Protein AF-A0A956R068-F1 (afdb_monomer)

Radius of gyration: 19.35 Å; Cα contacts (8 Å, |Δi|>4): 48; chains: 1; bounding box: 43×30×54 Å

Secondary structure (DSSP, 8-state):
--TTS----TT----SS-----TTS-TT-TTSHHHHHHHHHHHHSS-PPPPPP---S------------PPPTT-

pLDDT: mean 79.35, std 16.69, range [50.31, 98.06]

Sequence (75 aa):
MNAEGKSDYFDGLPADCAADDDVFHQLGDAEEGMLAAALAFVEGGSCTAPAPMQSGLGVRAHQAVGDHVLPNPDA

Mean predicted aligned error: 12.92 Å

Foldseek 3Di:
DPPVPDDPQPVHDDDPADWDADPPDDPPPCPTTVNVQVVCCVVPVDRDDGDPDPPPDDDDPDDPPDPPDDDDPPD

Solvent-accessible surface area (backbone atoms only — not comparable to full-atom values): 5285 Å² total; per-residue (Å²): 103,53,99,86,68,51,70,89,55,85,90,54,78,86,70,94,57,72,58,53,84,39,89,88,43,57,92,87,38,69,84,14,39,47,54,32,47,51,52,48,25,73,76,68,74,47,78,58,78,54,77,78,75,78,89,77,70,89,79,71,85,76,77,82,88,72,86,78,75,76,80,70,94,87,122

Structure (mmCIF, N/CA/C/O backbone):
data_AF-A0A956R068-F1
#
_entry.id   AF-A0A956R068-F1
#
loop_
_atom_site.group_PDB
_atom_site.id
_atom_site.type_symbol
_atom_site.label_atom_id
_atom_site.label_alt_id
_atom_site.label_comp_id
_atom_site.label_asym_id
_atom_site.label_entity_id
_atom_site.label_seq_id
_atom_site.pdbx_PDB_ins_code
_atom_site.Cartn_x
_atom_site.Cartn_y
_atom_site.Cartn_z
_atom_site.occupancy
_atom_site.B_iso_or_equiv
_atom_site.auth_seq_id
_atom_site.auth_comp_id
_atom_site.auth_asym_id
_atom_site.auth_atom_id
_atom_site.pdbx_PDB_model_num
ATOM 1 N N . MET A 1 1 ? 11.760 -3.672 -18.221 1.00 84.94 1 MET A N 1
ATOM 2 C CA . MET A 1 1 ? 13.062 -3.950 -17.589 1.00 84.94 1 MET A CA 1
ATOM 3 C C . MET A 1 1 ? 13.313 -2.866 -16.551 1.00 84.94 1 MET A C 1
ATOM 5 O O . MET A 1 1 ? 13.153 -1.702 -16.896 1.00 84.94 1 MET A O 1
ATOM 9 N N . ASN A 1 2 ? 13.613 -3.221 -15.302 1.00 94.19 2 ASN A N 1
ATOM 10 C CA . ASN A 1 2 ? 14.026 -2.261 -14.271 1.00 94.19 2 ASN A CA 1
ATOM 11 C C . ASN A 1 2 ? 15.493 -1.812 -14.492 1.00 94.19 2 ASN A C 1
ATOM 13 O O . ASN A 1 2 ? 16.135 -2.241 -15.450 1.00 94.19 2 ASN A O 1
ATOM 17 N N . ALA A 1 3 ? 16.051 -0.980 -13.608 1.00 98.06 3 ALA A N 1
ATOM 18 C CA . ALA A 1 3 ? 17.441 -0.516 -13.732 1.00 98.06 3 ALA A CA 1
ATOM 19 C C . ALA A 1 3 ? 18.496 -1.648 -13.685 1.00 98.06 3 ALA A C 1
ATOM 21 O O . ALA A 1 3 ? 19.623 -1.452 -14.128 1.00 98.06 3 ALA A O 1
ATOM 22 N N . GLU A 1 4 ? 18.134 -2.829 -13.180 1.00 97.62 4 GLU A N 1
ATOM 23 C CA . GLU A 1 4 ? 19.020 -3.991 -13.039 1.00 97.62 4 GLU A CA 1
ATOM 24 C C . GLU A 1 4 ? 18.912 -5.000 -14.187 1.00 97.62 4 GLU A C 1
ATOM 26 O O . GLU A 1 4 ? 19.618 -6.005 -14.185 1.00 97.62 4 GLU A O 1
ATOM 31 N N . GLY A 1 5 ? 18.009 -4.806 -15.147 1.00 97.88 5 GLY A N 1
ATOM 32 C CA . GLY A 1 5 ? 17.813 -5.809 -16.193 1.00 97.88 5 GLY A CA 1
ATOM 33 C C . GLY A 1 5 ? 16.680 -6.795 -16.014 1.00 97.88 5 GLY A C 1
ATOM 34 O O . GLY A 1 5 ? 16.468 -7.623 -16.894 1.00 97.88 5 GLY A O 1
ATOM 35 N N . LYS A 1 6 ? 15.899 -6.674 -14.943 1.00 97.31 6 LYS A N 1
ATOM 36 C CA . LYS A 1 6 ? 14.850 -7.639 -14.615 1.00 97.31 6 LYS A CA 1
ATOM 37 C C . LYS A 1 6 ? 13.506 -7.238 -15.216 1.00 97.31 6 LYS A C 1
ATOM 39 O O . LYS A 1 6 ? 13.169 -6.051 -15.304 1.00 97.31 6 LYS A O 1
ATOM 44 N N . SER A 1 7 ? 12.742 -8.225 -15.664 1.00 95.94 7 SER A N 1
ATOM 45 C CA . SER A 1 7 ? 11.399 -8.047 -16.235 1.00 95.94 7 SER A CA 1
ATOM 46 C C . SER A 1 7 ? 10.475 -9.232 -15.967 1.00 95.94 7 SER A C 1
ATOM 48 O O . SER A 1 7 ? 9.395 -9.282 -16.532 1.00 95.94 7 SER A O 1
ATOM 50 N N . ASP A 1 8 ? 10.897 -10.173 -15.133 1.00 96.19 8 ASP A N 1
ATOM 51 C CA . ASP A 1 8 ? 10.305 -11.479 -14.836 1.00 96.19 8 ASP A CA 1
ATOM 52 C C . ASP A 1 8 ? 9.094 -11.425 -13.886 1.00 96.19 8 ASP A C 1
ATOM 54 O O . ASP A 1 8 ? 8.849 -12.344 -13.117 1.00 96.19 8 ASP A O 1
ATOM 58 N N . TYR A 1 9 ? 8.296 -10.357 -13.960 1.00 93.44 9 TYR A N 1
ATOM 59 C CA . TYR A 1 9 ? 7.174 -10.085 -13.048 1.00 93.44 9 TYR A CA 1
ATOM 60 C C . TYR A 1 9 ? 5.810 -10.560 -13.579 1.00 93.44 9 TYR A C 1
ATOM 62 O O . TYR A 1 9 ? 4.767 -10.081 -13.140 1.00 93.44 9 TYR A O 1
ATOM 70 N N . PHE A 1 10 ? 5.800 -11.447 -14.576 1.00 95.62 10 PHE A N 1
ATOM 71 C CA . PHE A 1 10 ? 4.590 -11.832 -15.317 1.00 95.62 10 PHE A CA 1
ATOM 72 C C . PHE A 1 10 ? 3.609 -12.664 -14.485 1.00 95.62 10 PHE A C 1
ATOM 74 O O . PHE A 1 10 ? 2.407 -12.603 -14.723 1.00 95.62 10 PHE A O 1
ATOM 81 N N . ASP A 1 11 ? 4.125 -13.387 -13.491 1.00 95.19 11 ASP A N 1
ATOM 82 C CA . ASP A 1 11 ? 3.337 -14.194 -12.554 1.00 95.19 11 ASP A CA 1
ATOM 83 C C . ASP A 1 11 ? 2.864 -13.381 -11.331 1.00 95.19 11 ASP A C 1
ATOM 85 O O . ASP A 1 11 ? 2.237 -13.917 -10.418 1.00 95.19 11 ASP A O 1
ATOM 89 N N . GLY A 1 12 ? 3.151 -12.074 -11.316 1.00 91.56 12 GLY A N 1
ATOM 90 C CA . GLY A 1 12 ? 2.869 -11.171 -10.207 1.00 91.56 12 GLY A CA 1
ATOM 91 C C . GLY A 1 12 ? 4.044 -11.003 -9.241 1.00 91.56 12 GLY A C 1
ATOM 92 O O . GLY A 1 12 ? 5.074 -11.670 -9.331 1.00 91.56 12 GLY A O 1
ATOM 93 N N . LEU A 1 13 ? 3.886 -10.058 -8.315 1.00 91.25 13 LEU A N 1
ATOM 94 C CA . LEU A 1 13 ? 4.812 -9.829 -7.210 1.00 91.25 13 LEU A CA 1
ATOM 95 C C . LEU A 1 13 ? 4.175 -10.388 -5.933 1.00 91.25 13 LEU A C 1
ATOM 97 O O . LEU A 1 13 ? 3.055 -9.983 -5.613 1.00 91.25 13 LEU A O 1
ATOM 101 N N . PRO A 1 14 ? 4.834 -11.307 -5.205 1.00 90.19 14 PRO A N 1
ATOM 102 C CA . PRO A 1 14 ? 4.306 -11.781 -3.934 1.00 90.19 14 PRO A CA 1
ATOM 103 C C . PRO A 1 14 ? 4.277 -10.626 -2.928 1.00 90.19 14 PRO A C 1
ATOM 105 O O . PRO A 1 14 ? 5.232 -9.857 -2.833 1.00 90.19 14 PRO A O 1
ATOM 108 N N . ALA A 1 15 ? 3.183 -10.507 -2.180 1.00 88.62 15 ALA A N 1
ATOM 109 C CA . ALA A 1 15 ? 3.076 -9.522 -1.114 1.00 88.62 15 ALA A CA 1
ATOM 110 C C . ALA A 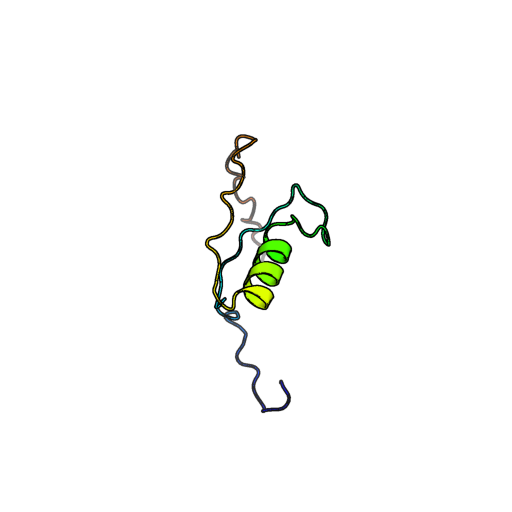1 15 ? 3.826 -10.008 0.135 1.00 88.62 15 ALA A C 1
ATOM 112 O O . ALA A 1 15 ? 3.589 -11.123 0.600 1.00 88.62 15 ALA A O 1
ATOM 113 N N . ASP A 1 16 ? 4.690 -9.160 0.697 1.00 86.12 16 ASP A N 1
ATOM 114 C CA . ASP A 1 16 ? 5.356 -9.431 1.979 1.00 86.12 16 ASP A CA 1
ATOM 115 C C . ASP A 1 16 ? 4.372 -9.329 3.156 1.00 86.12 16 ASP A C 1
ATOM 117 O O . ASP A 1 16 ? 4.419 -10.128 4.092 1.00 86.12 16 ASP A O 1
ATOM 121 N N . CYS A 1 17 ? 3.444 -8.369 3.077 1.00 86.62 17 CYS A N 1
ATOM 122 C CA . CYS A 1 17 ? 2.329 -8.198 4.002 1.00 86.62 17 CYS A CA 1
ATOM 123 C C . CYS A 1 17 ? 1.012 -8.229 3.219 1.00 86.62 17 CYS A C 1
ATOM 125 O O . CYS A 1 17 ? 0.816 -7.431 2.303 1.00 86.62 17 CYS A O 1
ATOM 127 N N . ALA A 1 18 ? 0.099 -9.124 3.596 1.00 88.00 18 ALA A N 1
ATOM 128 C CA . ALA A 1 18 ? -1.266 -9.091 3.087 1.00 88.00 18 ALA A CA 1
ATOM 129 C C . ALA A 1 18 ? -2.069 -8.001 3.815 1.00 88.00 18 ALA A C 1
ATOM 131 O O . ALA A 1 18 ? -2.018 -7.916 5.042 1.00 88.00 18 ALA A O 1
ATOM 132 N N . ALA A 1 19 ? -2.819 -7.205 3.059 1.00 89.62 19 ALA A N 1
ATOM 133 C CA . ALA A 1 19 ? -3.795 -6.249 3.564 1.00 89.62 19 ALA A CA 1
ATOM 134 C C . ALA A 1 19 ? -5.075 -6.398 2.739 1.00 89.62 19 ALA A C 1
ATOM 136 O O . ALA A 1 19 ? -5.003 -6.546 1.517 1.00 89.62 19 ALA A O 1
ATOM 137 N N . ASP A 1 20 ? -6.222 -6.404 3.411 1.00 86.75 20 ASP A N 1
ATOM 138 C CA . ASP A 1 20 ? -7.518 -6.478 2.746 1.00 86.75 20 ASP A CA 1
ATOM 139 C C . ASP A 1 20 ? -7.935 -5.085 2.254 1.00 86.75 20 ASP A C 1
ATOM 141 O O . ASP A 1 20 ? -7.705 -4.083 2.932 1.00 86.75 20 ASP A O 1
ATOM 145 N N . ASP A 1 21 ? -8.550 -5.039 1.073 1.00 86.25 21 ASP A N 1
ATOM 146 C CA . ASP A 1 21 ? -9.105 -3.815 0.491 1.00 86.25 21 ASP A CA 1
ATOM 147 C C . ASP A 1 21 ? -10.387 -3.407 1.228 1.00 86.25 21 ASP A C 1
ATOM 149 O O . ASP A 1 21 ? -11.294 -4.227 1.427 1.00 86.25 21 ASP A O 1
ATOM 153 N N . ASP A 1 22 ? -10.471 -2.136 1.618 1.00 89.69 22 ASP A 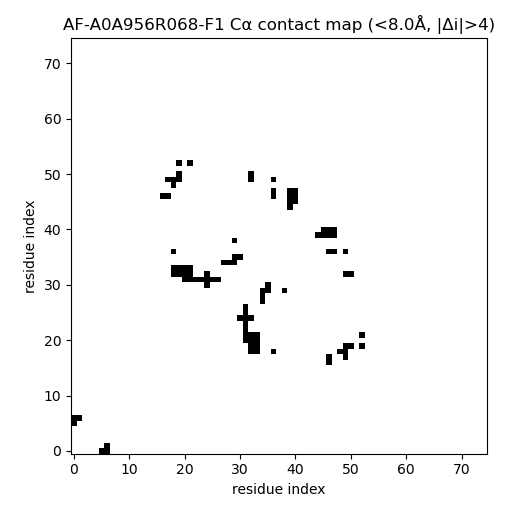N 1
ATOM 154 C CA . ASP A 1 22 ? -11.645 -1.569 2.268 1.00 89.69 22 ASP A CA 1
ATOM 155 C C . ASP A 1 22 ? -12.361 -0.573 1.355 1.00 89.69 22 ASP A C 1
ATOM 157 O O . ASP A 1 22 ? -12.094 0.628 1.337 1.00 89.69 22 ASP A O 1
ATOM 161 N N . VAL A 1 23 ? -13.367 -1.079 0.645 1.00 92.81 23 VAL A N 1
ATOM 162 C CA . VAL A 1 23 ? -14.199 -0.276 -0.260 1.00 92.81 23 VAL A CA 1
ATOM 163 C C . VAL A 1 23 ? -15.210 0.631 0.459 1.00 92.81 23 VAL A C 1
ATOM 165 O O . VAL A 1 23 ? -15.983 1.324 -0.209 1.00 92.81 23 VAL A O 1
ATOM 168 N N . PHE A 1 24 ? -15.263 0.610 1.796 1.00 94.94 24 PHE A N 1
ATOM 169 C CA . PHE A 1 24 ? -16.179 1.431 2.592 1.00 94.94 24 PHE A CA 1
ATOM 170 C C . PHE A 1 24 ? -15.548 2.740 3.077 1.00 94.94 24 PHE A C 1
ATOM 172 O O . PHE A 1 24 ? -16.288 3.678 3.384 1.00 94.94 24 PHE A O 1
ATOM 179 N N . HIS A 1 25 ? -14.217 2.831 3.091 1.00 94.50 25 HIS A N 1
ATOM 180 C CA . HIS A 1 25 ? -13.488 4.078 3.312 1.00 94.50 25 HIS A CA 1
ATOM 181 C C . HIS A 1 25 ? -12.976 4.643 1.985 1.00 94.50 25 HIS A C 1
ATOM 183 O O . HIS A 1 25 ? -12.721 3.926 1.017 1.00 94.50 25 HIS A O 1
ATOM 189 N N . GLN A 1 26 ? -12.870 5.969 1.899 1.00 95.88 26 GLN A N 1
ATOM 190 C CA . GLN A 1 26 ? -12.411 6.598 0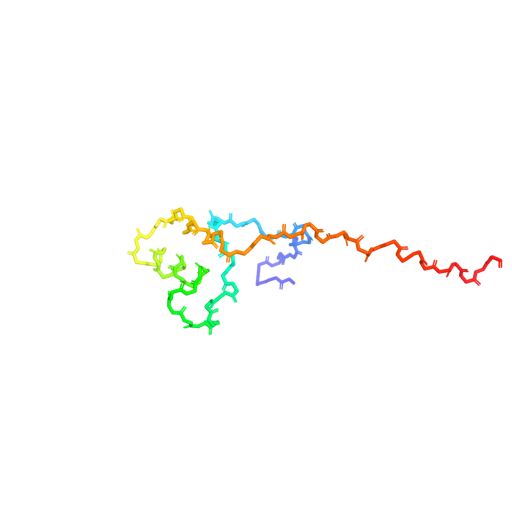.667 1.00 95.88 26 GLN A CA 1
ATOM 191 C C . GLN A 1 26 ? -10.892 6.452 0.537 1.00 95.88 26 GLN A C 1
ATOM 193 O O . GLN A 1 26 ? -10.166 6.681 1.496 1.00 95.88 26 GLN A O 1
ATOM 198 N N . LEU A 1 27 ? -10.401 6.160 -0.671 1.00 94.75 27 LEU A N 1
ATOM 199 C CA . LEU A 1 27 ? -8.967 6.201 -0.984 1.00 94.75 27 LEU A CA 1
ATOM 200 C C . LEU A 1 27 ? -8.287 7.459 -0.414 1.00 94.75 27 LEU A C 1
ATOM 202 O O . LEU A 1 27 ? -8.685 8.583 -0.730 1.00 94.75 27 LEU A O 1
ATOM 206 N N . GLY A 1 28 ? -7.239 7.251 0.384 1.00 94.44 28 GLY A N 1
ATOM 207 C CA . GLY A 1 28 ? -6.497 8.316 1.065 1.00 94.44 28 GLY A CA 1
ATOM 208 C C . GLY A 1 28 ? -6.972 8.621 2.490 1.00 94.44 28 GLY A C 1
ATOM 209 O O . GLY A 1 28 ? -6.294 9.379 3.183 1.00 94.44 28 GLY A O 1
ATOM 210 N N . ASP A 1 29 ? -8.090 8.045 2.937 1.00 96.62 29 ASP A N 1
ATOM 211 C CA . ASP A 1 29 ? -8.472 8.019 4.349 1.00 96.62 29 ASP A CA 1
ATOM 212 C C . ASP A 1 29 ? -7.467 7.163 5.132 1.00 96.62 29 ASP A C 1
ATOM 214 O O . ASP A 1 29 ? -7.155 6.045 4.730 1.00 96.62 29 ASP A O 1
ATOM 218 N N . ALA A 1 30 ? -6.943 7.687 6.242 1.00 95.00 30 ALA A N 1
ATOM 219 C CA . ALA A 1 30 ? -5.969 6.972 7.064 1.00 95.00 30 ALA A CA 1
ATOM 220 C C . ALA A 1 30 ? -6.540 5.680 7.674 1.00 95.00 30 ALA A C 1
ATOM 222 O O . ALA A 1 30 ? -5.763 4.796 8.021 1.00 95.00 30 ALA A O 1
ATOM 223 N N . GLU A 1 31 ? -7.868 5.576 7.769 1.00 92.88 31 GLU A N 1
ATOM 224 C CA . GLU A 1 31 ? -8.581 4.394 8.254 1.00 92.88 31 GLU A CA 1
ATOM 225 C C . GLU A 1 31 ? -8.980 3.421 7.123 1.00 92.88 31 GLU A C 1
ATOM 227 O O . GLU A 1 31 ? -9.567 2.378 7.400 1.00 92.88 31 GLU A O 1
ATOM 232 N N . GLU A 1 32 ? -8.661 3.714 5.854 1.00 93.88 32 GLU A N 1
ATOM 233 C CA . GLU A 1 32 ? -8.815 2.748 4.755 1.00 93.88 32 GLU A CA 1
ATOM 234 C C . GLU A 1 32 ? -7.870 1.554 4.958 1.00 93.88 32 GLU A C 1
ATOM 236 O O . GLU A 1 32 ? -6.700 1.735 5.286 1.00 93.88 32 GLU A O 1
ATOM 241 N N . GLY A 1 33 ? -8.365 0.329 4.769 1.00 90.69 33 GLY A N 1
ATOM 242 C CA . GLY A 1 33 ? -7.692 -0.915 5.157 1.00 90.69 33 GLY A CA 1
ATOM 243 C C . GLY A 1 33 ? -6.246 -1.065 4.673 1.00 90.69 33 GLY A C 1
ATOM 244 O O . GLY A 1 33 ? -5.358 -1.364 5.481 1.00 90.69 33 GLY A O 1
ATOM 245 N N . MET A 1 34 ? -5.973 -0.831 3.386 1.00 91.94 34 MET A N 1
ATOM 246 C CA . MET A 1 34 ? -4.619 -0.932 2.833 1.00 91.94 34 MET A CA 1
ATOM 247 C C . MET A 1 34 ? -3.716 0.214 3.300 1.00 91.94 34 MET A C 1
ATOM 249 O O . MET A 1 34 ? -2.559 -0.027 3.664 1.00 91.94 34 MET A O 1
ATOM 253 N N . LEU A 1 35 ? -4.216 1.454 3.317 1.00 92.81 35 LEU A N 1
ATOM 254 C CA . LEU A 1 35 ? -3.444 2.609 3.774 1.00 92.81 35 LEU A CA 1
ATOM 255 C C . LEU A 1 35 ? -3.127 2.529 5.275 1.00 92.81 35 LEU A C 1
ATOM 257 O O . LEU A 1 35 ? -1.977 2.732 5.664 1.00 92.81 35 LEU A O 1
ATOM 261 N N . ALA A 1 36 ? -4.097 2.158 6.106 1.00 92.44 36 ALA A N 1
ATOM 262 C CA . ALA A 1 36 ? -3.922 1.948 7.539 1.00 92.44 36 ALA A CA 1
ATOM 263 C C . ALA A 1 36 ? -2.846 0.888 7.825 1.00 92.44 36 ALA A C 1
ATOM 265 O O . ALA A 1 36 ? -1.956 1.104 8.652 1.00 92.44 36 ALA A O 1
ATOM 266 N N . ALA A 1 37 ? -2.873 -0.239 7.101 1.00 91.56 37 ALA A N 1
ATOM 267 C CA . ALA A 1 37 ? -1.856 -1.283 7.220 1.00 91.56 37 ALA A CA 1
ATOM 268 C C . ALA A 1 37 ? -0.456 -0.778 6.830 1.00 91.56 37 ALA A C 1
ATOM 270 O O . ALA A 1 37 ? 0.523 -1.064 7.525 1.00 91.56 37 ALA A O 1
ATOM 271 N N . ALA A 1 38 ? -0.348 0.015 5.759 1.00 92.31 38 ALA A N 1
ATOM 272 C CA . ALA A 1 38 ? 0.918 0.611 5.340 1.00 92.31 38 ALA A CA 1
ATOM 273 C C . ALA A 1 38 ? 1.467 1.604 6.379 1.00 92.31 38 ALA A C 1
ATOM 275 O O . ALA A 1 38 ? 2.659 1.569 6.691 1.00 92.31 38 ALA A O 1
ATOM 276 N N . LEU A 1 39 ? 0.609 2.458 6.947 1.00 92.69 39 LEU A N 1
ATOM 277 C CA . LEU A 1 39 ? 0.988 3.400 8.003 1.00 92.69 39 LEU A CA 1
ATOM 278 C C . LEU A 1 39 ? 1.481 2.656 9.249 1.00 92.69 39 LEU A C 1
ATOM 280 O O . LEU A 1 39 ? 2.577 2.936 9.736 1.00 92.69 39 LEU A O 1
ATOM 284 N N . ALA A 1 40 ? 0.742 1.638 9.695 1.00 91.12 40 ALA A N 1
ATOM 285 C CA . ALA A 1 40 ? 1.141 0.804 10.823 1.00 91.12 40 ALA A CA 1
ATOM 286 C C . ALA A 1 40 ? 2.477 0.078 10.576 1.00 91.12 40 ALA A C 1
ATOM 288 O O . ALA A 1 40 ? 3.306 -0.018 11.484 1.00 91.12 40 ALA A O 1
ATOM 289 N N . PHE A 1 41 ? 2.724 -0.400 9.351 1.00 92.00 41 PHE A N 1
ATOM 290 C CA . PHE A 1 41 ? 4.001 -1.016 8.985 1.00 92.00 41 PHE A CA 1
ATOM 291 C C . PHE A 1 41 ? 5.162 -0.016 9.038 1.00 92.00 41 PHE A C 1
ATOM 293 O O . PHE A 1 41 ? 6.225 -0.349 9.557 1.00 92.00 41 PHE A O 1
ATOM 300 N N . VAL A 1 42 ? 4.976 1.211 8.543 1.00 93.06 42 VAL A N 1
ATOM 301 C CA . VAL A 1 42 ? 6.011 2.259 8.599 1.00 93.06 42 VAL A CA 1
ATOM 302 C C . VAL A 1 42 ? 6.326 2.659 10.043 1.00 93.06 42 VAL A C 1
ATOM 304 O O . VAL A 1 42 ? 7.489 2.899 10.366 1.00 93.06 42 VAL A O 1
ATOM 307 N N . GLU A 1 43 ? 5.321 2.705 10.918 1.00 92.81 43 GLU A N 1
ATOM 308 C CA . GLU A 1 43 ? 5.498 3.075 12.327 1.00 92.81 43 GLU A CA 1
ATOM 309 C C . GLU A 1 43 ? 6.084 1.942 13.184 1.00 92.81 43 GLU A C 1
ATOM 311 O O . GLU A 1 43 ? 6.957 2.182 14.020 1.00 92.81 43 GLU A O 1
ATOM 316 N N . GLY A 1 44 ? 5.603 0.710 12.999 1.00 87.69 44 GLY A N 1
ATOM 317 C CA . GLY A 1 44 ? 5.921 -0.435 13.858 1.00 87.69 44 GLY A CA 1
ATOM 318 C C . GLY A 1 44 ? 6.911 -1.444 13.270 1.00 87.69 44 GLY A C 1
ATOM 319 O O . GLY A 1 44 ? 7.457 -2.262 14.009 1.00 87.69 44 GLY A O 1
ATOM 320 N N . GLY A 1 45 ? 7.145 -1.419 11.956 1.00 83.19 45 GLY A N 1
ATOM 321 C CA . GLY A 1 45 ? 8.081 -2.307 11.257 1.00 83.19 45 GLY A CA 1
ATOM 322 C C . GLY A 1 45 ? 7.641 -3.771 11.143 1.00 83.19 45 GLY A C 1
ATOM 323 O O . GLY A 1 45 ? 8.474 -4.633 10.864 1.00 83.19 45 GLY A O 1
ATOM 324 N N . SER A 1 46 ? 6.365 -4.087 11.380 1.00 83.00 46 SER A N 1
ATOM 325 C CA . SER A 1 46 ? 5.832 -5.452 11.268 1.00 83.00 46 SER A CA 1
ATOM 326 C C . SER A 1 46 ? 4.486 -5.457 10.556 1.00 83.00 46 SER A C 1
ATOM 328 O O . SER A 1 46 ? 3.735 -4.488 10.660 1.00 83.00 46 SER A O 1
ATOM 330 N N . CYS A 1 47 ? 4.188 -6.529 9.814 1.00 82.38 47 CYS A N 1
ATOM 331 C CA . CYS A 1 47 ? 2.873 -6.695 9.203 1.00 82.38 47 CYS A CA 1
ATOM 332 C C . CYS A 1 47 ? 1.838 -6.826 10.324 1.00 82.38 47 CYS A C 1
ATOM 334 O O . CYS A 1 47 ? 1.856 -7.798 11.085 1.00 82.38 47 CYS A O 1
ATOM 336 N N . THR A 1 48 ? 0.942 -5.853 10.442 1.00 70.38 48 THR A N 1
ATOM 337 C CA . THR A 1 48 ? -0.242 -6.006 11.279 1.00 70.38 48 THR A CA 1
ATOM 338 C C . THR A 1 48 ? -1.162 -7.036 10.632 1.00 70.38 48 THR A C 1
ATOM 340 O O . THR A 1 48 ? -1.249 -7.126 9.408 1.00 70.38 48 THR A O 1
ATOM 343 N N . ALA A 1 49 ? -1.820 -7.868 11.446 1.00 66.12 49 ALA A N 1
ATOM 344 C CA . ALA A 1 49 ? -2.882 -8.720 10.919 1.00 66.12 49 ALA A CA 1
ATOM 345 C C . ALA A 1 49 ? -3.925 -7.808 10.250 1.00 66.12 49 ALA A C 1
ATOM 347 O O . ALA A 1 49 ? -4.244 -6.770 10.846 1.00 66.12 49 ALA A O 1
ATOM 348 N N . PRO A 1 50 ? -4.430 -8.151 9.051 1.00 60.78 50 PRO A N 1
ATOM 349 C CA . PRO A 1 50 ? -5.429 -7.331 8.386 1.00 60.78 50 PRO A CA 1
ATOM 350 C C . PRO A 1 50 ? -6.589 -7.086 9.352 1.00 60.78 50 PRO A C 1
ATOM 352 O O . PRO A 1 50 ? -7.025 -8.001 10.066 1.00 60.78 50 PRO A O 1
ATOM 355 N N . ALA A 1 51 ? -7.035 -5.830 9.436 1.00 57.56 51 ALA A N 1
ATOM 356 C CA . ALA A 1 51 ? -8.197 -5.494 10.240 1.00 57.56 51 ALA A CA 1
ATOM 357 C C . ALA A 1 51 ? -9.360 -6.381 9.769 1.00 57.56 51 ALA A C 1
ATOM 359 O O . ALA A 1 51 ? -9.540 -6.548 8.562 1.00 57.56 51 ALA A O 1
ATOM 360 N N . PRO A 1 52 ? -10.128 -7.002 10.682 1.00 53.47 52 PRO A N 1
ATOM 361 C CA . PRO A 1 52 ? -11.211 -7.875 10.270 1.00 53.47 52 PRO A CA 1
ATOM 362 C C . PRO A 1 52 ? -12.171 -7.067 9.404 1.00 53.47 52 PRO A C 1
ATOM 364 O O . PRO A 1 52 ? -12.736 -6.078 9.878 1.00 53.47 52 PRO A O 1
ATOM 367 N N . MET A 1 53 ? -12.360 -7.495 8.151 1.00 55.22 53 MET A N 1
ATOM 368 C CA . MET A 1 53 ? -13.389 -6.931 7.286 1.00 55.22 53 MET A CA 1
ATOM 369 C C . MET A 1 53 ? -14.691 -6.890 8.083 1.00 55.22 53 MET A C 1
ATOM 371 O O . MET A 1 53 ? -15.159 -7.927 8.576 1.00 55.22 53 MET A O 1
ATOM 375 N N . GLN A 1 54 ? -15.274 -5.703 8.249 1.00 56.09 54 GLN A N 1
ATOM 376 C CA . GLN A 1 54 ? -16.580 -5.596 8.880 1.00 56.09 54 GLN A CA 1
ATOM 377 C C . GLN A 1 54 ? -17.563 -6.320 7.957 1.00 56.09 54 GLN A C 1
ATOM 379 O O . GLN A 1 54 ? -17.944 -5.807 6.908 1.00 56.09 54 GLN A O 1
ATOM 384 N N . SER A 1 55 ? -17.919 -7.562 8.312 1.00 50.31 55 SER A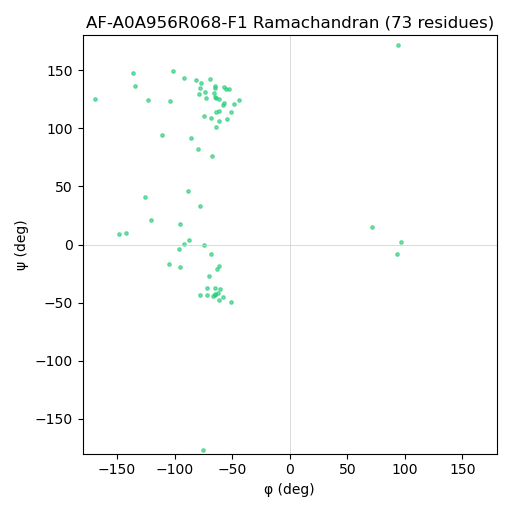 N 1
ATOM 385 C CA . SER A 1 55 ? -18.898 -8.391 7.599 1.00 50.31 55 SER A CA 1
ATOM 386 C C . SER A 1 55 ? -20.278 -7.766 7.761 1.00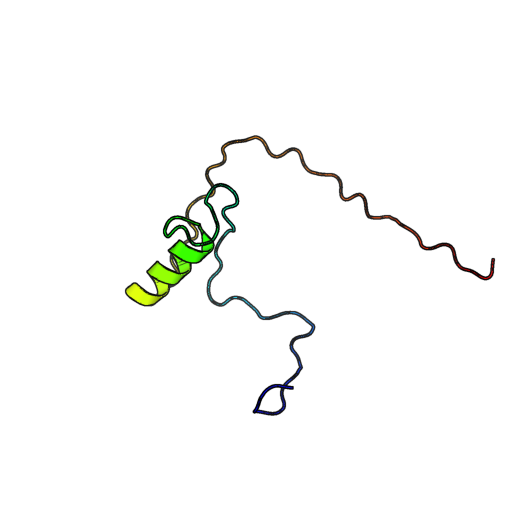 50.31 55 SER A C 1
ATOM 388 O O . SER A 1 55 ? -21.094 -8.185 8.579 1.00 50.31 55 SER A O 1
ATOM 390 N N . GLY A 1 56 ? -20.496 -6.692 7.017 1.00 57.69 56 GLY A N 1
ATOM 391 C CA . GLY A 1 56 ? -21.581 -5.758 7.219 1.00 57.69 56 GLY A CA 1
ATOM 392 C C . GLY A 1 56 ? -22.499 -5.627 6.022 1.00 57.69 56 GLY A C 1
ATOM 393 O O . GLY A 1 56 ? -23.166 -4.617 5.956 1.00 57.69 56 GLY A O 1
ATOM 394 N N . LEU A 1 57 ? -22.550 -6.589 5.093 1.00 56.34 57 LEU A N 1
ATOM 395 C CA . LEU A 1 57 ? -23.643 -6.798 4.129 1.00 56.34 57 LEU A CA 1
ATOM 396 C C . LEU A 1 57 ? -23.425 -8.158 3.450 1.00 56.34 57 LEU A C 1
ATOM 398 O O . LEU A 1 57 ? -22.354 -8.427 2.918 1.00 56.34 57 LEU A O 1
ATOM 402 N N . GLY A 1 58 ? -24.429 -9.038 3.494 1.00 53.00 58 GLY A N 1
ATOM 403 C CA . GLY A 1 58 ? -24.339 -10.396 2.953 1.00 53.00 58 GLY A CA 1
ATOM 404 C C . GLY A 1 58 ? -23.915 -10.419 1.483 1.00 53.00 58 GLY A C 1
ATOM 405 O O . GLY A 1 58 ? -24.704 -10.082 0.599 1.00 53.00 58 GLY A O 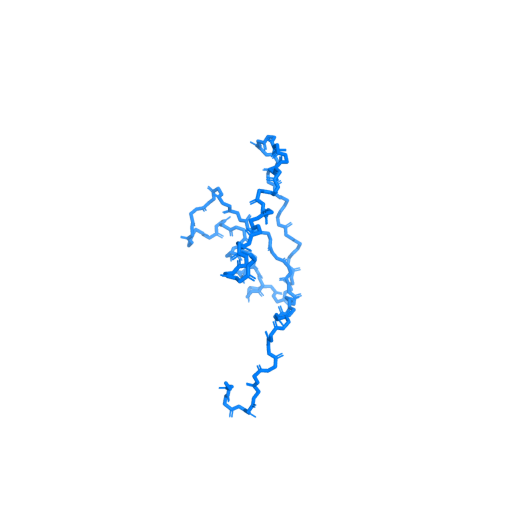1
ATOM 406 N N . VAL A 1 59 ? -22.682 -10.858 1.230 1.00 54.16 59 VAL A N 1
ATOM 407 C CA . VAL 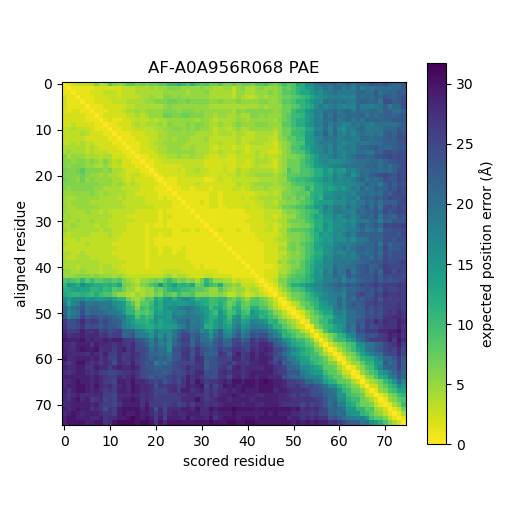A 1 59 ? -22.152 -11.075 -0.116 1.00 54.16 59 VAL A CA 1
ATOM 408 C C . VAL A 1 59 ? -22.900 -12.256 -0.727 1.00 54.16 59 VAL A C 1
ATOM 410 O O . VAL A 1 59 ? -22.733 -13.407 -0.322 1.00 54.16 59 VAL A O 1
ATOM 413 N N . ARG A 1 60 ? -23.765 -11.981 -1.707 1.00 61.62 60 ARG A N 1
ATOM 414 C CA . ARG A 1 60 ? -24.234 -13.027 -2.619 1.00 61.62 60 ARG A CA 1
ATOM 415 C C . ARG A 1 60 ? -23.071 -13.347 -3.546 1.00 61.62 60 ARG A C 1
ATOM 417 O O . ARG A 1 60 ? -22.553 -12.436 -4.179 1.00 61.62 60 ARG A O 1
ATOM 424 N N . ALA A 1 61 ? -22.688 -14.619 -3.634 1.00 59.00 61 ALA A N 1
ATOM 425 C CA . ALA A 1 61 ? -21.697 -15.070 -4.601 1.00 59.00 61 ALA A CA 1
ATOM 426 C C . ALA A 1 61 ? -22.086 -14.570 -6.003 1.00 59.00 61 ALA A C 1
ATOM 428 O O . ALA A 1 61 ? -23.130 -14.946 -6.543 1.00 59.00 61 ALA A O 1
ATOM 429 N N . HIS A 1 62 ? -21.276 -13.678 -6.567 1.00 55.44 62 HIS A N 1
ATOM 430 C CA . HIS A 1 62 ? -21.430 -13.235 -7.942 1.00 55.44 62 HIS A CA 1
ATOM 431 C C . HIS A 1 62 ? -20.949 -14.383 -8.830 1.00 55.44 62 HIS A C 1
ATOM 433 O O . HIS A 1 62 ? -19.765 -14.715 -8.835 1.00 55.44 62 HIS A O 1
ATOM 439 N N . GLN A 1 63 ? -21.871 -15.035 -9.541 1.00 58.38 63 GLN A N 1
ATOM 440 C CA . GLN A 1 63 ? -21.515 -16.022 -10.556 1.00 58.38 63 GLN A CA 1
ATOM 441 C C . GLN A 1 63 ? -20.602 -15.330 -11.579 1.00 58.38 63 GLN A C 1
ATOM 443 O O . GLN A 1 63 ? -21.001 -14.323 -12.166 1.00 58.38 63 GLN A O 1
ATOM 448 N N . ALA A 1 64 ? -19.389 -15.843 -11.787 1.00 59.94 64 ALA A N 1
ATOM 449 C CA . ALA A 1 64 ? -18.494 -15.333 -12.818 1.00 59.94 64 ALA A CA 1
ATOM 450 C C . ALA A 1 64 ? -19.157 -15.513 -14.196 1.00 59.94 64 ALA A C 1
ATOM 452 O O . ALA A 1 64 ? -19.271 -16.628 -14.701 1.00 59.94 64 ALA A O 1
ATOM 453 N N . VAL A 1 65 ? -19.633 -14.421 -14.797 1.00 61.06 65 VAL A N 1
ATOM 454 C CA . VAL A 1 65 ? -20.103 -14.410 -16.187 1.00 61.06 65 VAL A CA 1
ATOM 455 C C . VAL A 1 65 ? -18.872 -14.177 -17.055 1.00 61.06 65 VAL A C 1
ATOM 457 O O . VAL A 1 65 ? -18.461 -13.040 -17.261 1.00 61.06 65 VAL A O 1
ATOM 460 N N . GLY A 1 66 ? -18.236 -15.266 -17.483 1.00 57.06 66 GLY A N 1
ATOM 461 C CA . GLY A 1 66 ? -16.957 -15.218 -18.196 1.00 57.06 66 GLY A CA 1
ATOM 462 C C . GLY A 1 66 ? -16.793 -16.229 -19.326 1.00 57.06 66 GLY A C 1
ATOM 463 O O . GLY A 1 66 ? -15.697 -16.332 -19.860 1.00 57.06 66 GLY A O 1
ATOM 464 N N . ASP A 1 67 ? -17.843 -16.942 -19.738 1.00 59.12 67 ASP A N 1
ATOM 465 C CA . ASP A 1 67 ? -17.745 -17.924 -20.831 1.00 59.12 67 ASP A CA 1
ATOM 466 C C . ASP A 1 67 ? -17.990 -17.276 -22.206 1.00 59.12 67 ASP A C 1
ATOM 468 O O . ASP A 1 67 ? -18.766 -17.752 -23.036 1.00 59.12 67 ASP A O 1
ATOM 472 N N . HIS A 1 68 ? -17.360 -16.122 -22.450 1.00 60.94 68 HIS A N 1
ATOM 473 C CA . HIS A 1 68 ? -17.444 -15.467 -23.752 1.00 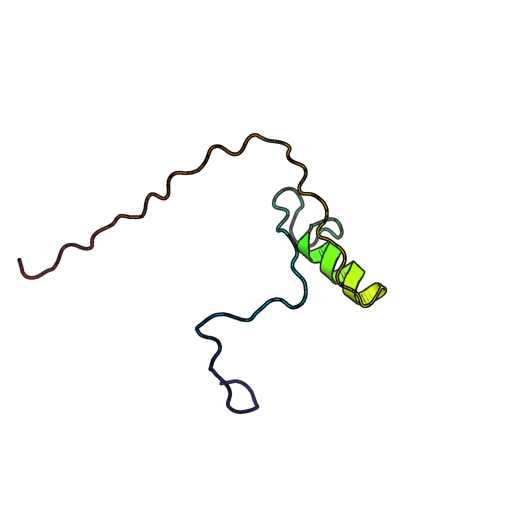60.94 68 HIS A CA 1
ATOM 474 C C . HIS A 1 68 ? -16.478 -16.158 -24.722 1.00 60.94 68 HIS A C 1
ATOM 476 O O . HIS A 1 68 ? -15.356 -15.711 -24.950 1.00 60.94 68 HIS A O 1
ATOM 482 N N . VAL A 1 69 ? -16.921 -17.279 -25.295 1.00 63.31 69 VAL A N 1
ATOM 483 C CA . VAL A 1 69 ? -16.236 -17.933 -26.414 1.00 63.31 69 VAL A CA 1
ATOM 484 C C . VAL A 1 69 ? -16.218 -16.951 -27.585 1.00 63.31 69 VAL A C 1
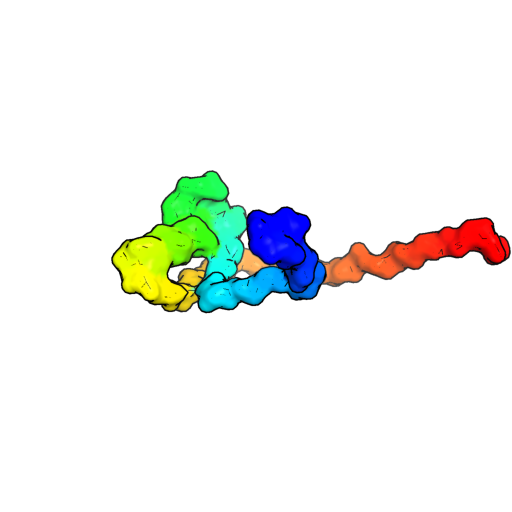ATOM 486 O O . VAL A 1 69 ? -17.268 -16.561 -28.101 1.00 63.31 69 VAL A O 1
ATOM 489 N N . LEU A 1 70 ? -15.026 -16.507 -27.986 1.00 59.03 70 LEU A N 1
ATOM 490 C CA . LEU A 1 70 ? -14.858 -15.730 -29.209 1.00 59.03 70 LEU A CA 1
ATOM 491 C C . LEU A 1 70 ? -15.222 -16.633 -30.400 1.00 59.03 70 LEU A C 1
ATOM 493 O O . LEU A 1 70 ? -14.678 -17.737 -30.495 1.00 59.03 70 LEU A O 1
ATOM 497 N N . PRO A 1 71 ? -16.132 -16.221 -31.299 1.00 62.38 71 PRO A N 1
ATOM 498 C CA . PRO A 1 71 ? -16.423 -17.003 -32.490 1.00 62.38 71 PRO A CA 1
ATOM 499 C C . PRO A 1 71 ? -15.166 -17.075 -33.364 1.00 62.38 71 PRO A C 1
ATOM 501 O O . PRO A 1 71 ? -14.568 -16.051 -33.699 1.00 62.38 71 PRO A O 1
ATOM 504 N N . ASN A 1 72 ? -14.760 -18.299 -33.702 1.00 57.00 72 ASN A N 1
ATOM 505 C CA . ASN A 1 72 ? -13.673 -18.554 -34.639 1.00 57.00 72 ASN A CA 1
ATOM 506 C C . ASN A 1 72 ? -14.049 -17.962 -36.013 1.00 57.00 72 ASN A C 1
ATOM 508 O O . ASN A 1 72 ? -15.119 -18.310 -36.515 1.00 57.00 72 ASN A O 1
ATOM 512 N N . PRO A 1 73 ? -13.224 -17.094 -36.624 1.00 56.09 73 PRO A N 1
ATOM 513 C CA . PRO A 1 73 ? -13.570 -16.449 -37.891 1.00 56.09 73 PRO A CA 1
ATOM 514 C C . PRO A 1 73 ? -13.617 -17.386 -39.112 1.00 56.09 73 PRO A C 1
ATOM 516 O O . PRO A 1 73 ? -14.088 -16.942 -40.154 1.00 56.09 73 PRO A O 1
ATOM 519 N N . ASP A 1 74 ? -13.200 -18.655 -38.993 1.00 61.38 74 ASP A N 1
ATOM 520 C CA . ASP A 1 74 ? -13.089 -19.594 -40.126 1.00 61.38 74 ASP A CA 1
ATOM 521 C C . ASP A 1 74 ? -13.856 -20.932 -39.942 1.00 61.38 74 ASP A C 1
ATOM 523 O O . ASP A 1 74 ? -13.334 -21.994 -40.289 1.00 61.38 74 ASP A O 1
ATOM 527 N N . ALA A 1 75 ? -15.075 -20.926 -39.382 1.00 52.19 75 ALA A N 1
ATOM 528 C CA . ALA A 1 75 ? -15.958 -22.112 -39.340 1.00 52.19 75 ALA A CA 1
ATOM 529 C C . ALA A 1 75 ? -17.033 -22.096 -40.439 1.00 52.19 75 ALA A C 1
ATOM 531 O O . ALA A 1 75 ? -17.657 -21.029 -40.637 1.00 52.19 75 ALA A O 1
#